Protein AF-0000000082362075 (afdb_homodimer)

pLDDT: mean 91.47, std 7.71, range [50.25, 98.38]

Radius of gyration: 17.77 Å; Cα contacts (8 Å, |Δi|>4): 83; chains: 2; bounding box: 57×41×44 Å

Organism: Colocasia esculenta (NCBI:txid4460)

Structure (mmCIF, N/C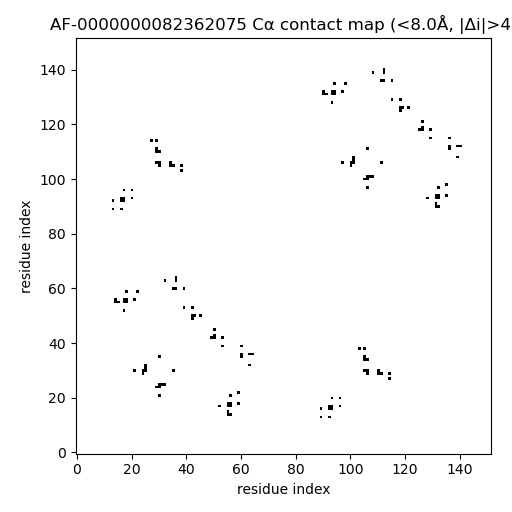A/C/O backbone):
data_AF-0000000082362075-model_v1
#
loop_
_entity.id
_entity.type
_entity.pdbx_description
1 polymer 'W2 domain-containing protein'
#
loop_
_atom_site.group_PDB
_atom_site.id
_atom_site.type_symbol
_atom_site.label_atom_id
_atom_site.label_alt_id
_atom_site.label_comp_id
_atom_site.label_asym_id
_atom_site.label_entity_id
_atom_site.label_seq_id
_atom_site.pdbx_PDB_ins_code
_atom_site.Cartn_x
_atom_site.Cartn_y
_atom_site.Cartn_z
_atom_site.occupancy
_atom_site.B_iso_or_equiv
_atom_site.auth_seq_id
_atom_site.auth_comp_id
_atom_site.auth_asym_id
_atom_site.auth_atom_id
_atom_site.pdbx_PDB_model_num
ATOM 1 N N . MET A 1 1 ? -28.312 12.523 7.953 1 76.81 1 MET A N 1
ATOM 2 C CA . MET A 1 1 ? -27.453 12.125 9.062 1 76.81 1 MET A CA 1
ATOM 3 C C . MET A 1 1 ? -26.797 10.781 8.781 1 76.81 1 MET A C 1
ATOM 5 O O . MET A 1 1 ? -25.578 10.641 8.953 1 76.81 1 MET A O 1
ATOM 9 N N . TYR A 1 2 ? -27.594 9.867 8.18 1 81.44 2 TYR A N 1
ATOM 10 C CA . TYR A 1 2 ? -27.094 8.523 7.934 1 81.44 2 TYR A CA 1
ATOM 11 C C . TYR A 1 2 ? -25.984 8.539 6.875 1 81.44 2 TYR A C 1
ATOM 13 O O . TYR A 1 2 ? -25 7.809 6.988 1 81.44 2 TYR A O 1
ATOM 21 N N . ILE A 1 3 ? -26.109 9.531 5.922 1 83.75 3 ILE A N 1
ATOM 22 C CA . ILE A 1 3 ? -25.141 9.586 4.828 1 83.75 3 ILE A CA 1
ATOM 23 C C . ILE A 1 3 ? -23.781 10.062 5.352 1 83.75 3 ILE A C 1
ATOM 25 O O . ILE A 1 3 ? -22.75 9.547 4.941 1 83.75 3 ILE A O 1
ATOM 29 N N . SER A 1 4 ? -23.938 11.086 6.211 1 87.94 4 SER A N 1
ATOM 30 C CA . SER A 1 4 ? -22.719 11.594 6.828 1 87.94 4 SER A CA 1
ATOM 31 C C . SER A 1 4 ? -22 10.508 7.633 1 87.94 4 SER A C 1
ATOM 33 O O . SER A 1 4 ? -20.781 10.383 7.57 1 87.94 4 SER A O 1
ATOM 35 N N . PHE A 1 5 ? -22.844 9.719 8.312 1 89.75 5 PHE A N 1
ATOM 36 C CA . PHE A 1 5 ? -22.312 8.617 9.102 1 89.75 5 PHE A CA 1
ATOM 37 C C . PHE A 1 5 ? -21.625 7.586 8.203 1 89.75 5 PHE A C 1
ATOM 39 O O . PHE A 1 5 ? -20.562 7.074 8.531 1 89.75 5 PHE A O 1
ATOM 46 N N . LEU A 1 6 ? -22.219 7.281 7.062 1 85.62 6 LEU A N 1
ATOM 47 C CA . LEU A 1 6 ? -21.688 6.316 6.117 1 85.62 6 LEU A CA 1
ATOM 48 C C . LEU A 1 6 ? -20.359 6.805 5.539 1 85.62 6 LEU A C 1
ATOM 50 O O . LEU A 1 6 ? -19.406 6.031 5.418 1 85.62 6 LEU A O 1
ATOM 54 N N . PHE A 1 7 ? -20.344 8.047 5.191 1 87.81 7 PHE A N 1
ATOM 55 C CA . PHE A 1 7 ? -19.125 8.617 4.637 1 87.81 7 PHE A CA 1
ATOM 56 C C . PHE A 1 7 ? -18 8.617 5.672 1 87.81 7 PHE A C 1
ATOM 58 O O . PHE A 1 7 ? -16.859 8.289 5.355 1 87.81 7 PHE A O 1
ATOM 65 N N . SER A 1 8 ? -18.375 9.016 6.91 1 90.19 8 SER A N 1
ATOM 66 C CA . SER A 1 8 ? -17.406 9.031 7.992 1 90.19 8 SER A CA 1
ATOM 67 C C . SER A 1 8 ? -16.875 7.629 8.281 1 90.19 8 SER A C 1
ATOM 69 O O . SER A 1 8 ? -15.672 7.434 8.461 1 90.19 8 SER A O 1
ATOM 71 N N . SER A 1 9 ? -17.766 6.625 8.289 1 87.94 9 SER A N 1
ATOM 72 C CA . SER A 1 9 ? -17.391 5.227 8.492 1 87.94 9 SER A CA 1
ATOM 73 C C . SER A 1 9 ? -16.484 4.723 7.371 1 87.94 9 SER A C 1
ATOM 75 O O . SER A 1 9 ? -15.484 4.055 7.633 1 87.94 9 SER A O 1
ATOM 77 N N . PHE A 1 10 ? -16.812 5.117 6.176 1 85.44 10 PHE A N 1
ATOM 78 C CA . PHE A 1 10 ? -16.031 4.711 5.02 1 85.44 10 PHE A CA 1
ATOM 79 C C . PHE A 1 10 ? -14.633 5.312 5.074 1 85.44 10 PHE A C 1
ATOM 81 O O . PHE A 1 10 ? -13.648 4.625 4.809 1 85.44 10 PHE A O 1
ATOM 88 N N . TYR A 1 11 ? -14.578 6.598 5.379 1 87.94 11 TYR A N 1
ATOM 89 C CA . TYR A 1 11 ? -13.305 7.285 5.512 1 87.94 11 TYR A CA 1
ATOM 90 C C . TYR A 1 11 ? -12.438 6.629 6.578 1 87.94 11 TYR A C 1
ATOM 92 O O . TYR A 1 11 ? -11.25 6.383 6.355 1 87.94 11 TYR A O 1
ATOM 100 N N . MET A 1 12 ? -13.062 6.367 7.742 1 90.75 12 MET A N 1
ATOM 101 C CA . MET A 1 12 ? -12.344 5.746 8.852 1 90.75 12 MET A CA 1
ATOM 102 C C . MET A 1 12 ? -11.828 4.367 8.453 1 90.75 12 MET A C 1
ATOM 104 O O . MET A 1 12 ? -10.688 4.016 8.758 1 90.75 12 MET A O 1
ATOM 108 N N . LYS A 1 13 ? -12.609 3.625 7.766 1 89.69 13 LYS A N 1
ATOM 109 C CA . LYS A 1 13 ? -12.234 2.275 7.348 1 89.69 13 LYS A CA 1
ATOM 110 C C . LYS A 1 13 ? -11.102 2.311 6.324 1 89.69 13 LYS A C 1
ATOM 112 O O . LYS A 1 13 ? -10.156 1.522 6.41 1 89.69 13 LYS A O 1
ATOM 117 N N . THR A 1 14 ? -11.219 3.232 5.32 1 91.12 14 THR A N 1
ATOM 118 C CA . THR A 1 14 ? -10.188 3.338 4.301 1 91.12 14 THR A CA 1
ATOM 119 C C . THR A 1 14 ? -8.852 3.754 4.922 1 91.12 14 THR A C 1
ATOM 121 O O . THR A 1 14 ? -7.801 3.223 4.559 1 91.12 14 THR A O 1
ATOM 124 N N . GLU A 1 15 ? -8.961 4.668 5.887 1 93.38 15 GLU A N 1
ATOM 125 C CA . GLU A 1 15 ? -7.762 5.109 6.59 1 93.38 15 GLU A CA 1
ATOM 126 C C . GLU A 1 15 ? -7.062 3.941 7.273 1 93.38 15 GLU A C 1
ATOM 128 O O . GLU A 1 15 ? -5.836 3.818 7.207 1 93.38 15 GLU A O 1
ATOM 133 N N . TYR A 1 16 ? -7.824 3.082 7.863 1 95.06 16 TYR A N 1
ATOM 134 C CA . TYR A 1 16 ? -7.273 1.919 8.547 1 95.06 16 TYR A CA 1
ATOM 135 C C . TYR A 1 16 ? -6.629 0.958 7.559 1 95.06 16 TYR A C 1
ATOM 137 O O . TYR A 1 16 ? -5.566 0.392 7.836 1 95.06 16 TYR A O 1
ATOM 145 N N . VAL A 1 17 ? -7.348 0.807 6.473 1 94 17 VAL A N 1
ATOM 146 C CA . VAL A 1 17 ? -6.844 -0.118 5.465 1 94 17 VAL A CA 1
ATOM 147 C C . VAL A 1 17 ? -5.52 0.4 4.902 1 94 17 VAL A C 1
ATOM 149 O O . VAL A 1 17 ? -4.578 -0.37 4.703 1 94 17 VAL A O 1
ATOM 152 N N . VAL A 1 18 ? -5.398 1.721 4.672 1 95.5 18 VAL A N 1
ATOM 153 C CA . VAL A 1 18 ? -4.176 2.332 4.16 1 95.5 18 VAL A CA 1
ATOM 154 C C . VAL A 1 18 ? -3.025 2.092 5.133 1 95.5 18 VAL A C 1
ATOM 156 O O . VAL A 1 18 ? -1.95 1.642 4.734 1 95.5 18 VAL A O 1
ATOM 159 N N . LEU A 1 19 ? -3.258 2.311 6.375 1 97.19 19 LEU A N 1
ATOM 160 C CA . LEU A 1 19 ? -2.242 2.104 7.398 1 97.19 19 LEU A CA 1
ATOM 161 C C . LEU A 1 19 ? -1.807 0.643 7.445 1 97.19 19 LEU A C 1
ATOM 163 O O . LEU A 1 19 ? -0.61 0.347 7.473 1 97.19 19 LEU A O 1
ATOM 167 N N . GLN A 1 20 ? -2.775 -0.258 7.363 1 95.94 20 GLN A N 1
ATOM 168 C CA . GLN A 1 20 ? -2.48 -1.684 7.457 1 95.94 20 GLN A CA 1
ATOM 169 C C . GLN A 1 20 ? -1.661 -2.156 6.262 1 95.94 20 GLN A C 1
ATOM 171 O O . GLN A 1 20 ? -0.785 -3.014 6.398 1 95.94 20 GLN A O 1
ATOM 176 N N . ILE A 1 21 ? -1.957 -1.615 5.172 1 96.12 21 ILE A N 1
ATOM 177 C CA . ILE A 1 21 ? -1.257 -2.023 3.959 1 96.12 21 ILE A CA 1
ATOM 178 C C . ILE A 1 21 ? 0.205 -1.588 4.035 1 96.12 21 ILE A C 1
ATOM 180 O O . ILE A 1 21 ? 1.109 -2.375 3.744 1 96.12 21 ILE A O 1
ATOM 184 N N . LEU A 1 22 ? 0.51 -0.327 4.449 1 97.38 22 LEU A N 1
ATOM 185 C CA . LEU A 1 22 ? 1.88 0.162 4.559 1 97.38 22 LEU A CA 1
ATOM 186 C C . LEU A 1 22 ? 2.668 -0.652 5.578 1 97.38 22 LEU A C 1
ATOM 188 O O . LEU A 1 22 ? 3.814 -1.028 5.328 1 97.38 22 LEU A O 1
ATOM 192 N N . VAL A 1 23 ? 2.037 -0.977 6.703 1 97.56 23 VAL A N 1
ATOM 193 C CA . VAL A 1 23 ? 2.68 -1.751 7.758 1 97.56 23 VAL A CA 1
ATOM 194 C C . VAL A 1 23 ? 2.998 -3.156 7.25 1 97.56 23 VAL A C 1
ATOM 196 O O . VAL A 1 23 ? 4.098 -3.67 7.473 1 97.56 23 VAL A O 1
ATOM 199 N N . LEU A 1 24 ? 2.035 -3.75 6.566 1 95.75 24 LEU A N 1
ATOM 200 C CA . LEU A 1 24 ? 2.205 -5.102 6.043 1 95.75 24 LEU A CA 1
ATOM 201 C C . LEU A 1 24 ? 3.35 -5.156 5.039 1 95.75 24 LEU A C 1
ATOM 203 O O . LEU A 1 24 ? 4.195 -6.051 5.098 1 95.75 24 LEU A O 1
ATOM 207 N N . LEU A 1 25 ? 3.398 -4.195 4.129 1 96.88 25 LEU A N 1
ATOM 208 C CA . LEU A 1 25 ? 4.445 -4.16 3.113 1 96.88 25 LEU A CA 1
ATOM 209 C C . LEU A 1 25 ? 5.812 -3.936 3.75 1 96.88 25 LEU A C 1
ATOM 211 O O . LEU A 1 25 ? 6.809 -4.512 3.309 1 96.88 25 LEU A O 1
ATOM 215 N N . TYR A 1 26 ? 5.812 -3.082 4.734 1 97.62 26 TYR A N 1
ATOM 216 C CA . TYR A 1 26 ? 7.039 -2.848 5.488 1 97.62 26 TYR A CA 1
ATOM 217 C C . TYR A 1 26 ? 7.488 -4.113 6.207 1 97.62 26 TYR A C 1
ATOM 219 O O . TYR A 1 26 ? 8.656 -4.496 6.129 1 97.62 26 TYR A O 1
ATOM 227 N N . ASP A 1 27 ? 6.617 -4.836 6.859 1 96.12 27 ASP A N 1
ATOM 228 C CA . ASP A 1 27 ? 6.906 -6.051 7.609 1 96.12 27 ASP A CA 1
ATOM 229 C C . ASP A 1 27 ? 7.391 -7.168 6.688 1 96.12 27 ASP A C 1
ATOM 231 O O . ASP A 1 27 ? 8.203 -8 7.09 1 96.12 27 ASP A O 1
ATOM 235 N N . GLN A 1 28 ? 6.93 -7.117 5.469 1 93.88 28 GLN A N 1
ATOM 236 C CA . GLN A 1 28 ? 7.281 -8.172 4.523 1 93.88 28 GLN A CA 1
ATOM 237 C C . GLN A 1 28 ? 8.453 -7.75 3.641 1 93.88 28 GLN A C 1
ATOM 239 O O . GLN A 1 28 ? 8.75 -8.398 2.637 1 93.88 28 GLN A O 1
ATOM 244 N N . ASP A 1 29 ? 9.016 -6.602 3.908 1 94.25 29 ASP A N 1
ATOM 245 C CA . ASP A 1 29 ? 10.258 -6.113 3.309 1 94.25 29 ASP A CA 1
ATOM 246 C C . ASP A 1 29 ? 10.031 -5.672 1.863 1 94.25 29 ASP A C 1
ATOM 248 O O . ASP A 1 29 ? 10.969 -5.617 1.071 1 94.25 29 ASP A O 1
ATOM 252 N N . VAL A 1 30 ? 8.852 -5.41 1.535 1 95.62 30 VAL A N 1
ATOM 253 C CA . VAL A 1 30 ? 8.531 -4.883 0.212 1 95.62 30 VAL A CA 1
ATOM 254 C C . VAL A 1 30 ? 8.828 -3.387 0.165 1 95.62 30 VAL A C 1
ATOM 256 O O . VAL A 1 30 ? 9.312 -2.875 -0.847 1 95.62 30 VAL A O 1
ATOM 259 N N . LEU A 1 31 ? 8.492 -2.719 1.288 1 97.06 31 LEU A N 1
ATOM 260 C CA . LEU A 1 31 ? 8.867 -1.328 1.524 1 97.06 31 LEU A CA 1
ATOM 261 C C . LEU A 1 31 ? 10.031 -1.24 2.504 1 97.06 31 LEU A C 1
ATOM 263 O O . LEU A 1 31 ? 10.031 -1.909 3.539 1 97.06 31 LEU A O 1
ATOM 267 N N . THR A 1 32 ? 10.93 -0.411 2.125 1 96.19 32 THR A N 1
ATOM 268 C CA . THR A 1 32 ? 12.016 -0.161 3.064 1 96.19 32 THR A CA 1
ATOM 269 C C . THR A 1 32 ? 11.742 1.094 3.889 1 96.19 32 THR A C 1
ATOM 271 O O . THR A 1 32 ? 10.961 1.955 3.479 1 96.19 32 THR A O 1
ATOM 274 N N . GLU A 1 33 ? 12.336 1.091 5.016 1 96 33 GLU A N 1
ATOM 275 C CA . GLU A 1 33 ? 12.266 2.291 5.844 1 96 33 GLU A CA 1
ATOM 276 C C . GLU A 1 33 ? 12.703 3.527 5.066 1 96 33 GLU A C 1
ATOM 278 O O . GLU A 1 33 ? 11.992 4.535 5.043 1 96 33 GLU A O 1
ATOM 283 N N . ASP A 1 34 ? 13.797 3.402 4.324 1 96.12 34 ASP A N 1
ATOM 284 C CA . ASP A 1 34 ? 14.344 4.531 3.574 1 96.12 34 ASP A CA 1
ATOM 285 C C . ASP A 1 34 ? 13.359 5.004 2.506 1 96.12 34 ASP A C 1
ATOM 287 O O . ASP A 1 34 ? 13.195 6.211 2.299 1 96.12 34 ASP A O 1
ATOM 291 N N . ALA A 1 35 ? 12.766 4.133 1.861 1 96.88 35 ALA A N 1
ATOM 292 C CA . ALA A 1 35 ? 11.82 4.484 0.805 1 96.88 35 ALA A C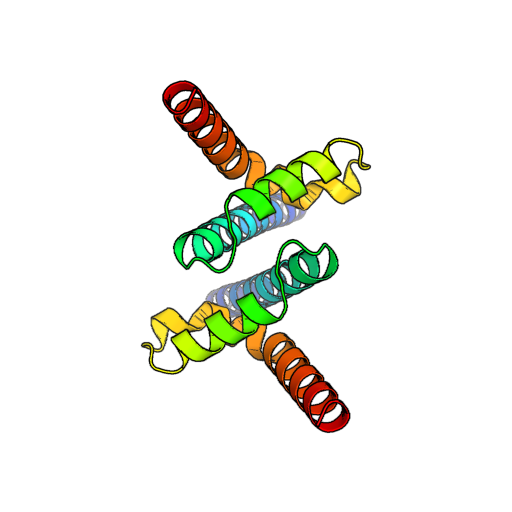A 1
ATOM 293 C C . ALA A 1 35 ? 10.609 5.23 1.371 1 96.88 35 ALA A C 1
ATOM 295 O O . ALA A 1 35 ? 10.18 6.238 0.809 1 96.88 35 ALA A O 1
ATOM 296 N N . ILE A 1 36 ? 10.117 4.746 2.527 1 97.38 36 ILE A N 1
ATOM 297 C CA . ILE A 1 36 ? 8.953 5.352 3.162 1 97.38 36 ILE A CA 1
ATOM 298 C C . ILE A 1 36 ? 9.305 6.754 3.654 1 97.38 36 ILE A C 1
ATOM 300 O O . ILE A 1 36 ? 8.555 7.707 3.42 1 97.38 36 ILE A O 1
ATOM 304 N N . LEU A 1 37 ? 10.438 6.914 4.281 1 97.06 37 LEU A N 1
ATOM 305 C CA . LEU A 1 37 ? 10.836 8.203 4.844 1 97.06 37 LEU A CA 1
ATOM 306 C C . LEU A 1 37 ? 11.195 9.188 3.736 1 97.06 37 LEU A C 1
ATOM 308 O O . LEU A 1 37 ? 10.914 10.383 3.852 1 97.06 37 LEU A O 1
ATOM 312 N N . ALA A 1 38 ? 11.836 8.695 2.711 1 96.5 38 ALA A N 1
ATOM 313 C CA . ALA A 1 38 ? 12.109 9.555 1.56 1 96.5 38 ALA A CA 1
ATOM 314 C C . ALA A 1 38 ? 10.812 10.055 0.935 1 96.5 38 ALA A C 1
ATOM 316 O O . ALA A 1 38 ? 10.703 11.227 0.577 1 96.5 38 ALA A O 1
ATOM 317 N N . TRP A 1 39 ? 9.883 9.164 0.817 1 96.94 39 TRP A N 1
ATOM 318 C CA . TRP A 1 39 ? 8.562 9.5 0.286 1 96.94 39 TRP A CA 1
ATOM 319 C C . TRP A 1 39 ? 7.867 10.531 1.167 1 96.94 39 TRP A C 1
ATOM 321 O O . TRP A 1 39 ? 7.281 11.492 0.663 1 96.94 39 TRP A O 1
ATOM 331 N N . ALA A 1 40 ? 7.953 10.383 2.445 1 96.06 40 ALA A N 1
ATOM 332 C CA . ALA A 1 40 ? 7.348 11.312 3.396 1 96.06 40 ALA A CA 1
ATOM 333 C C . ALA A 1 40 ? 7.969 12.703 3.273 1 96.06 40 ALA A C 1
ATOM 335 O O . ALA A 1 40 ? 7.258 13.711 3.309 1 96.06 40 ALA A O 1
ATOM 336 N N . ARG A 1 41 ? 9.227 12.75 3.148 1 95.19 41 ARG A N 1
ATOM 337 C CA . ARG A 1 41 ? 9.93 14.016 3.014 1 95.19 41 ARG A CA 1
ATOM 338 C C . ARG A 1 41 ? 9.523 14.734 1.73 1 95.19 41 ARG A C 1
ATOM 340 O O . ARG A 1 41 ? 9.352 15.953 1.724 1 95.19 41 ARG A O 1
ATOM 347 N N . GLU A 1 42 ? 9.398 13.992 0.703 1 93.88 42 GLU A N 1
ATOM 348 C CA . GLU A 1 42 ? 9.008 14.57 -0.582 1 93.88 42 GLU A CA 1
ATOM 349 C C . GLU A 1 42 ? 7.609 15.172 -0.517 1 93.88 42 GLU A C 1
ATOM 351 O O . GLU A 1 42 ? 7.328 16.172 -1.175 1 93.88 42 GLU A O 1
ATOM 356 N N . LYS A 1 43 ? 6.797 14.641 0.356 1 92.81 43 LYS A N 1
ATOM 357 C CA . LYS A 1 43 ? 5.398 15.055 0.427 1 92.81 43 LYS A CA 1
ATOM 358 C C . LYS A 1 43 ? 5.227 16.25 1.366 1 92.81 43 LYS A C 1
ATOM 360 O O . LYS A 1 43 ? 4.168 16.875 1.39 1 92.81 43 LYS A O 1
ATOM 365 N N . GLU A 1 44 ? 6.172 16.594 2.123 1 88 44 GLU A N 1
ATOM 366 C CA . GLU A 1 44 ? 6.07 17.688 3.076 1 88 44 GLU A CA 1
ATOM 367 C C . GLU A 1 44 ? 5.699 19 2.375 1 88 44 GLU A C 1
ATOM 369 O O . GLU A 1 44 ? 4.93 19.797 2.908 1 88 44 GLU A O 1
ATOM 374 N N . GLY A 1 45 ? 6.137 19.156 1.191 1 87.62 45 GLY A N 1
ATOM 375 C CA . GLY A 1 45 ? 5.867 20.406 0.482 1 87.62 45 GLY A CA 1
ATOM 376 C C . GLY A 1 45 ? 4.754 20.281 -0.539 1 87.62 45 GLY A C 1
ATOM 377 O O . GLY A 1 45 ? 4.48 21.219 -1.289 1 87.62 45 GLY A O 1
ATOM 378 N N . ALA A 1 46 ? 4.094 19.219 -0.49 1 90 46 ALA A N 1
ATOM 379 C CA . ALA A 1 46 ? 3.062 18.969 -1.494 1 90 46 ALA A CA 1
ATOM 380 C C . ALA A 1 46 ? 1.718 19.531 -1.044 1 90 46 ALA A C 1
ATOM 382 O O . ALA A 1 46 ? 1.556 19.922 0.117 1 90 46 ALA A O 1
ATOM 383 N N . ASP A 1 47 ? 0.825 19.688 -1.979 1 93.12 47 ASP A N 1
ATOM 384 C CA . ASP A 1 47 ? -0.535 20.109 -1.667 1 93.12 47 ASP A CA 1
ATOM 385 C C . ASP A 1 47 ? -1.23 19.109 -0.747 1 93.12 47 ASP A C 1
ATOM 387 O O . ASP A 1 47 ? -0.923 17.922 -0.772 1 93.12 47 ASP A O 1
ATOM 391 N N . GLU A 1 48 ? -2.203 19.625 -0.034 1 90 48 GLU A N 1
ATOM 392 C CA . GLU A 1 48 ? -2.918 18.828 0.95 1 90 48 GLU A CA 1
ATOM 393 C C . GLU A 1 48 ? -3.564 17.609 0.298 1 90 48 GLU A C 1
ATOM 395 O O . GLU A 1 48 ? -3.588 16.516 0.883 1 90 48 GLU A O 1
ATOM 400 N N . SER A 1 49 ? -4.047 17.688 -0.896 1 87.56 49 SER A N 1
ATOM 401 C CA . SER A 1 49 ? -4.715 16.609 -1.607 1 87.56 49 SER A CA 1
ATOM 402 C C . SER A 1 49 ? -3.736 15.484 -1.953 1 87.56 49 SER A C 1
ATOM 404 O O . SER A 1 49 ? -4.129 14.328 -2.066 1 87.56 49 SER A O 1
ATOM 406 N N . ASP A 1 50 ? -2.432 15.898 -2.031 1 85.94 50 ASP A N 1
ATOM 407 C CA . ASP A 1 50 ? -1.397 14.938 -2.398 1 85.94 50 ASP A CA 1
ATOM 408 C C . ASP A 1 50 ? -0.816 14.258 -1.161 1 85.94 50 ASP A C 1
ATOM 410 O O . ASP A 1 50 ? 0.01 13.344 -1.276 1 85.94 50 ASP A O 1
ATOM 414 N N . LYS A 1 51 ? -1.391 14.703 -0.029 1 92.12 51 LYS A N 1
ATOM 415 C CA . LYS A 1 51 ? -0.805 14.219 1.218 1 92.12 51 LYS A CA 1
ATOM 416 C C . LYS A 1 51 ? -1.761 13.281 1.947 1 92.12 51 LYS A C 1
ATOM 418 O O . LYS A 1 51 ? -1.425 12.742 3.006 1 92.12 51 LYS A O 1
ATOM 423 N N . VAL A 1 52 ? -2.842 12.945 1.335 1 91.62 52 VAL A N 1
ATOM 424 C CA . VAL A 1 52 ? -3.887 12.188 2.016 1 91.62 52 VAL A CA 1
ATOM 425 C C . VAL A 1 52 ? -3.326 10.852 2.502 1 91.62 52 VAL A C 1
ATOM 427 O O . VAL A 1 52 ? -3.531 10.469 3.656 1 91.62 52 VAL A O 1
ATOM 430 N N . LEU A 1 53 ? -2.658 10.203 1.637 1 93 53 LEU A N 1
ATOM 431 C CA . LEU A 1 53 ? -2.113 8.898 1.993 1 93 53 LEU A CA 1
ATOM 432 C C . LEU A 1 53 ? -1.059 9.031 3.086 1 93 53 LEU A C 1
ATOM 434 O O . LEU A 1 53 ? -0.989 8.195 3.992 1 93 53 LEU A O 1
ATOM 438 N N . LEU A 1 54 ? -0.315 10.078 2.984 1 93.69 54 LEU A N 1
ATOM 439 C CA . LEU A 1 54 ? 0.686 10.352 4.012 1 93.69 54 LEU A CA 1
ATOM 440 C C . LEU A 1 54 ? 0.024 10.617 5.359 1 93.69 54 LEU A C 1
ATOM 442 O O . LEU A 1 54 ? 0.49 10.133 6.391 1 93.69 54 LEU A O 1
ATOM 446 N N . GLN A 1 55 ? -1.029 11.352 5.312 1 94.44 55 GLN A N 1
ATOM 447 C CA . GLN A 1 55 ? -1.763 11.672 6.535 1 94.44 55 GLN A CA 1
ATOM 448 C C . GLN A 1 55 ? -2.395 10.422 7.141 1 94.44 55 GLN A C 1
ATOM 450 O O . GLN A 1 55 ? -2.391 10.242 8.359 1 94.44 55 GLN A O 1
ATOM 455 N N . GLN A 1 56 ? -2.887 9.555 6.324 1 95 56 GLN A N 1
ATOM 456 C CA . GLN A 1 56 ? -3.541 8.328 6.781 1 95 56 GLN A CA 1
ATOM 457 C C . GLN A 1 56 ? -2.531 7.359 7.387 1 95 56 GLN A C 1
ATOM 459 O O . GLN A 1 56 ? -2.906 6.441 8.117 1 95 56 GLN A O 1
ATOM 464 N N . SER A 1 57 ? -1.243 7.559 7.164 1 96.31 57 SER A N 1
ATOM 465 C CA . SER A 1 57 ? -0.202 6.664 7.66 1 96.31 57 SER A CA 1
ATOM 466 C C . SER A 1 57 ? 0.745 7.391 8.609 1 96.31 57 SER A C 1
ATOM 468 O O . SER A 1 57 ? 1.841 6.902 8.891 1 96.31 57 SER A O 1
ATOM 470 N N . GLU A 1 58 ? 0.284 8.508 9.07 1 96.19 58 GLU A N 1
ATOM 471 C CA . GLU A 1 58 ? 1.142 9.422 9.82 1 96.19 58 GLU A CA 1
ATOM 472 C C . GLU A 1 58 ? 1.683 8.758 11.086 1 96.19 58 GLU A C 1
ATOM 474 O O . GLU A 1 58 ? 2.857 8.922 11.422 1 96.19 58 GLU A O 1
ATOM 479 N N . SER A 1 59 ? 0.911 8.031 11.758 1 97.19 59 SER A N 1
ATOM 480 C CA . SER A 1 59 ? 1.344 7.387 12.992 1 97.19 59 SER A CA 1
ATOM 481 C C . SER A 1 59 ? 2.465 6.387 12.727 1 97.19 59 SER A C 1
ATOM 483 O O . SER A 1 59 ? 3.404 6.277 13.516 1 97.19 59 SER A O 1
ATOM 485 N N . PHE A 1 60 ? 2.381 5.664 11.664 1 98.38 60 PHE A N 1
ATOM 486 C CA . PHE A 1 60 ? 3.402 4.695 11.273 1 98.38 60 PHE A CA 1
ATOM 487 C C . PHE A 1 60 ? 4.676 5.406 10.828 1 98.38 60 PHE A C 1
ATOM 489 O O . PHE A 1 60 ? 5.781 5.004 11.203 1 98.38 60 PHE A O 1
ATOM 496 N N . ILE A 1 61 ? 4.527 6.488 10.117 1 97.62 61 ILE A N 1
ATOM 497 C CA . ILE A 1 61 ? 5.672 7.238 9.609 1 97.62 61 ILE A CA 1
ATOM 498 C C . ILE A 1 61 ? 6.422 7.887 10.773 1 97.62 61 ILE A C 1
ATOM 500 O O . ILE A 1 61 ? 7.652 7.867 10.812 1 97.62 61 ILE A O 1
ATOM 504 N N . GLN A 1 62 ? 5.68 8.383 11.695 1 97.12 62 GLN A N 1
ATOM 505 C CA . GLN A 1 62 ? 6.289 8.953 12.891 1 97.12 62 GLN A CA 1
ATOM 506 C C . GLN A 1 62 ? 7.07 7.898 13.672 1 97.12 62 GLN A C 1
ATOM 508 O O . GLN A 1 62 ? 8.156 8.172 14.18 1 97.12 62 GLN A O 1
ATOM 513 N N . TRP A 1 63 ? 6.5 6.777 13.758 1 98 63 TRP A N 1
ATOM 514 C CA . TRP A 1 63 ? 7.168 5.652 14.398 1 98 63 TRP A CA 1
ATOM 515 C C . TRP A 1 63 ? 8.492 5.336 13.711 1 98 63 TRP A C 1
ATOM 517 O O . TRP A 1 63 ? 9.516 5.141 14.375 1 98 63 TRP A O 1
ATOM 527 N N . LEU A 1 64 ? 8.547 5.309 12.469 1 97.62 64 LEU A N 1
ATOM 528 C CA . LEU A 1 64 ? 9.766 5.043 11.703 1 97.62 64 LEU A CA 1
ATOM 529 C C . LEU A 1 64 ? 10.781 6.16 11.898 1 97.62 64 LEU A C 1
ATOM 531 O O . LEU A 1 64 ? 11.984 5.898 11.992 1 97.62 64 LEU A O 1
ATOM 535 N N . GLN A 1 65 ? 10.289 7.367 11.93 1 96 65 GLN A N 1
ATOM 536 C CA .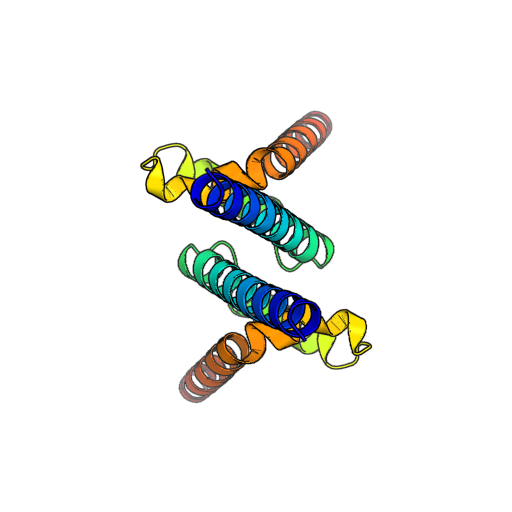 GLN A 1 65 ? 11.164 8.523 12.094 1 96 65 GLN A CA 1
ATOM 537 C C . GLN A 1 65 ? 11.859 8.5 13.453 1 96 65 GLN A C 1
ATOM 539 O O . GLN A 1 65 ? 13.055 8.789 13.547 1 96 65 GLN A O 1
ATOM 544 N N . GLU A 1 66 ? 11.109 8.148 14.414 1 95.81 66 GLU A N 1
ATOM 545 C CA . GLU A 1 66 ? 11.664 8.062 15.758 1 95.81 66 GLU A CA 1
ATOM 546 C C . GLU A 1 66 ? 12.695 6.945 15.859 1 95.81 66 GLU A C 1
ATOM 548 O O . GLU A 1 66 ? 13.727 7.102 16.516 1 95.81 66 GLU A O 1
ATOM 553 N N . ALA A 1 67 ? 12.344 5.852 15.266 1 93.56 67 ALA A N 1
ATOM 554 C CA . ALA A 1 67 ? 13.289 4.734 15.25 1 93.56 67 ALA A CA 1
ATOM 555 C C . ALA A 1 67 ? 14.555 5.105 14.484 1 93.56 67 ALA A C 1
ATOM 557 O O . ALA A 1 67 ? 15.656 4.723 14.883 1 93.56 67 ALA A O 1
ATOM 558 N N . GLU A 1 68 ? 14.445 5.738 13.398 1 91.75 68 GLU A N 1
ATOM 559 C CA . GLU A 1 68 ? 15.578 6.164 12.586 1 91.75 68 GLU A CA 1
ATOM 560 C C . GLU A 1 68 ? 16.469 7.141 13.352 1 91.75 68 GLU A C 1
ATOM 562 O O . GLU A 1 68 ? 17.703 7.086 13.234 1 91.75 68 GLU A O 1
ATOM 567 N N . GLU A 1 69 ? 15.914 7.98 14 1 90.31 69 GLU A N 1
ATOM 568 C CA . GLU A 1 69 ? 16.656 8.961 14.789 1 90.31 69 GLU A CA 1
ATOM 569 C C . GLU A 1 69 ? 17.453 8.289 15.906 1 90.31 69 GLU A C 1
ATOM 571 O O . GLU A 1 69 ? 18.594 8.664 16.172 1 90.31 69 GLU A O 1
ATOM 576 N N . ASP A 1 70 ? 16.859 7.293 16.531 1 91.25 70 ASP A N 1
ATOM 577 C CA . ASP A 1 70 ? 17.516 6.555 17.594 1 91.25 70 ASP A CA 1
ATOM 578 C C . ASP A 1 70 ? 18.703 5.75 17.047 1 91.25 70 ASP A C 1
ATOM 580 O O . ASP A 1 70 ? 19.703 5.578 17.734 1 91.25 70 ASP A O 1
ATOM 584 N N . GLU A 1 71 ? 18.578 5.234 15.938 1 85.19 71 GLU A N 1
ATOM 585 C CA . GLU A 1 71 ? 19.656 4.461 15.312 1 85.19 71 GLU A CA 1
ATOM 586 C C . GLU A 1 71 ? 20.766 5.371 14.82 1 85.19 71 GLU A C 1
ATOM 588 O O . GLU A 1 71 ? 21.953 4.996 14.859 1 85.19 71 GLU A O 1
ATOM 593 N N . GLU A 1 72 ? 20.5 6.406 14.352 1 82.56 72 GLU A N 1
ATOM 594 C CA . GLU A 1 72 ? 21.516 7.355 13.891 1 82.56 72 GLU A CA 1
ATOM 595 C C . GLU A 1 72 ? 22.328 7.914 15.062 1 82.56 72 GLU A C 1
ATOM 597 O O . GLU A 1 72 ? 23.516 8.211 14.914 1 82.56 72 GLU A O 1
ATOM 602 N N . GLU A 1 73 ? 21.859 8.055 16.141 1 79 73 GLU A N 1
ATOM 603 C CA . GLU A 1 73 ? 22.594 8.516 17.312 1 79 73 GLU A CA 1
ATOM 604 C C . GLU A 1 73 ? 23.609 7.477 17.781 1 79 73 GLU A C 1
ATOM 606 O O . GLU A 1 73 ? 24.672 7.824 18.281 1 79 73 GLU A O 1
ATOM 611 N N . GLU A 1 74 ? 23.422 6.332 17.531 1 73.5 74 GLU A N 1
ATOM 612 C CA . GLU A 1 74 ? 24.328 5.281 17.969 1 73.5 74 GLU A CA 1
ATOM 613 C C . GLU A 1 74 ? 25.469 5.086 16.969 1 73.5 74 GLU A C 1
ATOM 615 O O . GLU A 1 74 ? 26.562 4.668 17.344 1 73.5 74 GLU A O 1
ATOM 620 N N . GLU A 1 75 ? 25.219 5.332 15.781 1 64.81 75 GLU A N 1
ATOM 621 C CA . GLU A 1 75 ? 26.266 5.109 14.781 1 64.81 75 GLU A CA 1
ATOM 622 C C . GLU A 1 75 ? 27.188 6.316 14.672 1 64.81 75 GLU A C 1
ATOM 624 O O . GLU A 1 75 ? 28.25 6.234 14.062 1 64.81 75 GLU A O 1
ATOM 629 N N . GLU A 1 76 ? 26.984 7.387 15.172 1 50.25 76 GLU A N 1
ATOM 630 C CA . GLU A 1 76 ? 27.984 8.453 15.172 1 50.25 76 GLU A CA 1
ATOM 631 C C . GLU A 1 76 ? 29.109 8.148 16.141 1 50.25 76 GLU A C 1
ATOM 633 O O . GLU A 1 76 ? 28.891 7.559 17.203 1 50.25 76 GLU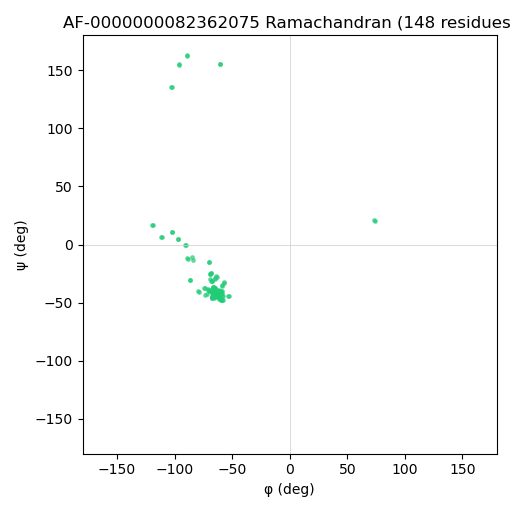 A O 1
ATOM 638 N N . MET B 1 1 ? -29.75 -11.086 4.047 1 77.38 1 MET B N 1
ATOM 639 C CA . MET B 1 1 ? -29.375 -10.711 2.689 1 77.38 1 MET B CA 1
ATOM 640 C C . MET B 1 1 ? -28.578 -9.406 2.691 1 77.38 1 MET B C 1
ATOM 642 O O . MET B 1 1 ? -27.516 -9.32 2.072 1 77.38 1 MET B O 1
ATOM 646 N N . TYR B 1 2 ? -29.047 -8.469 3.58 1 81.69 2 TYR B N 1
ATOM 647 C CA . TYR B 1 2 ? -28.422 -7.156 3.604 1 81.69 2 TYR B CA 1
ATOM 648 C C . TYR B 1 2 ? -27 -7.246 4.152 1 81.69 2 TYR B C 1
ATOM 650 O O . TYR B 1 2 ? -26.094 -6.57 3.658 1 81.69 2 TYR B O 1
ATOM 658 N N . ILE B 1 3 ? -26.766 -8.25 5.066 1 83.62 3 ILE B N 1
ATOM 659 C CA . ILE B 1 3 ? -25.469 -8.367 5.703 1 83.62 3 ILE B CA 1
ATOM 660 C C . ILE B 1 3 ? -24.453 -8.906 4.703 1 83.62 3 ILE B C 1
ATOM 662 O O . ILE B 1 3 ? -23.297 -8.453 4.672 1 83.62 3 ILE B O 1
ATOM 666 N N . SER B 1 4 ? -24.969 -9.914 3.984 1 88.12 4 SER B N 1
ATOM 667 C CA . SER B 1 4 ? -24.109 -10.477 2.949 1 88.12 4 SER B CA 1
ATOM 668 C C . SER B 1 4 ? -23.703 -9.414 1.931 1 88.12 4 SER B C 1
ATOM 670 O O . SER B 1 4 ? -22.547 -9.344 1.521 1 88.12 4 SER B O 1
ATOM 672 N N . PHE B 1 5 ? -24.703 -8.57 1.622 1 89.25 5 PHE B N 1
ATOM 673 C CA . PHE B 1 5 ? -24.453 -7.484 0.677 1 89.25 5 PHE B CA 1
ATOM 674 C C . PHE B 1 5 ? -23.438 -6.504 1.235 1 89.25 5 PHE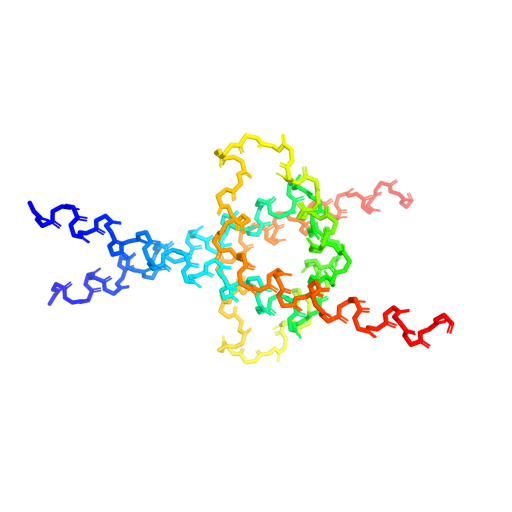 B C 1
ATOM 676 O O . PHE B 1 5 ? -22.547 -6.039 0.511 1 89.25 5 PHE B O 1
ATOM 683 N N . LEU B 1 6 ? -23.516 -6.18 2.512 1 85.69 6 LEU B N 1
ATOM 684 C CA . LEU B 1 6 ? -22.609 -5.254 3.168 1 85.69 6 LEU B CA 1
ATOM 685 C C . LEU B 1 6 ? -21.188 -5.816 3.191 1 85.69 6 LEU B C 1
ATOM 687 O O . LEU B 1 6 ? -20.219 -5.094 2.939 1 85.69 6 LEU B O 1
ATOM 691 N N . PHE B 1 7 ? -21.109 -7.078 3.521 1 87.69 7 PHE B N 1
ATOM 692 C CA . PHE B 1 7 ? -19.797 -7.723 3.564 1 87.69 7 PHE B CA 1
ATOM 693 C C . PHE B 1 7 ? -19.156 -7.758 2.178 1 87.69 7 PHE B C 1
ATOM 695 O O . PHE B 1 7 ? -17.969 -7.492 2.027 1 87.69 7 PHE B O 1
ATOM 702 N N . SER B 1 8 ? -20.016 -8.109 1.183 1 90.12 8 SER B N 1
ATOM 703 C CA . SER B 1 8 ? -19.531 -8.156 -0.194 1 90.12 8 SER B CA 1
ATOM 704 C C . SER B 1 8 ? -19.094 -6.777 -0.672 1 90.12 8 SER B C 1
ATOM 706 O O . SER B 1 8 ? -18.031 -6.645 -1.3 1 90.12 8 SER B O 1
ATOM 708 N N . SER B 1 9 ? -19.859 -5.738 -0.337 1 88.25 9 SER B N 1
ATOM 709 C CA . SER B 1 9 ? -19.531 -4.355 -0.675 1 88.25 9 SER B CA 1
ATOM 710 C C . SER B 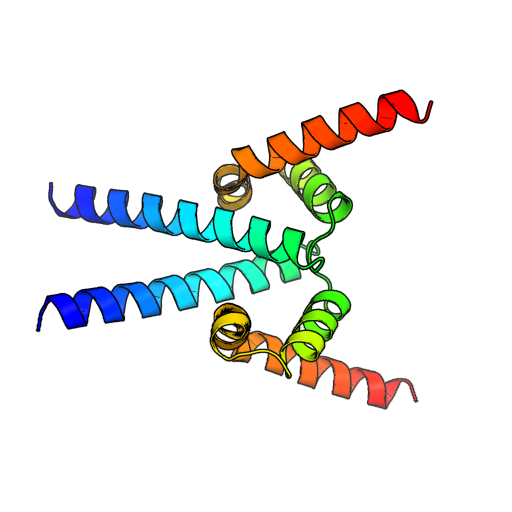1 9 ? -18.234 -3.918 0.003 1 88.25 9 SER B C 1
ATOM 712 O O . SER B 1 9 ? -17.375 -3.297 -0.626 1 88.25 9 SER B O 1
ATOM 714 N N . PHE B 1 10 ? -18.094 -4.309 1.247 1 85.81 10 PHE B N 1
ATOM 715 C CA . PHE B 1 10 ? -16.891 -3.957 2.008 1 85.81 10 PHE B CA 1
ATOM 716 C C . PHE B 1 10 ? -15.664 -4.633 1.42 1 85.81 10 PHE B C 1
ATOM 718 O O . PHE B 1 10 ? -14.617 -4 1.276 1 85.81 10 PHE B O 1
ATOM 725 N N . TYR B 1 11 ? -15.797 -5.91 1.111 1 87.94 11 TYR B N 1
ATOM 726 C CA . TYR B 1 11 ? -14.703 -6.66 0.497 1 87.94 11 TYR B CA 1
ATOM 727 C C . TYR B 1 11 ? -14.289 -6.035 -0.827 1 87.94 11 TYR B C 1
ATOM 729 O O . TYR B 1 11 ? -13.094 -5.848 -1.085 1 87.94 11 TYR B O 1
ATOM 737 N N . MET B 1 12 ? -15.305 -5.734 -1.656 1 91.06 12 MET B N 1
ATOM 738 C CA . MET B 1 12 ? -15.031 -5.137 -2.961 1 91.06 12 MET B CA 1
ATOM 739 C C . MET B 1 12 ? -14.336 -3.791 -2.811 1 91.06 12 MET B C 1
ATOM 741 O O . MET B 1 12 ? -13.383 -3.498 -3.531 1 91.06 12 MET B O 1
ATOM 745 N N . LYS B 1 13 ? -14.75 -3.018 -1.885 1 89.94 13 LYS B N 1
ATOM 746 C CA . LYS B 1 13 ? -14.172 -1.697 -1.654 1 89.94 13 LYS B CA 1
ATOM 747 C C . LYS B 1 13 ? -12.734 -1.807 -1.146 1 89.94 13 LYS B C 1
ATOM 749 O O . LYS B 1 13 ? -11.852 -1.073 -1.597 1 89.94 13 LYS B O 1
ATOM 754 N N . THR B 1 14 ? -12.508 -2.709 -0.143 1 91.06 14 THR B N 1
ATOM 755 C CA . THR B 1 14 ? -11.164 -2.885 0.398 1 91.06 14 THR B CA 1
ATOM 756 C C . THR B 1 14 ? -10.203 -3.365 -0.685 1 91.06 14 THR B C 1
ATOM 758 O O . THR B 1 14 ? -9.07 -2.896 -0.764 1 91.06 14 THR B O 1
ATOM 761 N N . GLU B 1 15 ? -10.734 -4.27 -1.534 1 93.44 15 GLU B N 1
ATOM 762 C CA . GLU B 1 15 ? -9.922 -4.766 -2.641 1 93.44 15 GLU B CA 1
ATOM 763 C C . GLU B 1 15 ? -9.484 -3.629 -3.559 1 93.44 15 GLU B C 1
ATOM 765 O O . GLU B 1 15 ? -8.32 -3.568 -3.973 1 93.44 15 GLU B O 1
ATOM 770 N N . TYR B 1 16 ? -10.367 -2.727 -3.824 1 95.06 16 TYR B N 1
ATOM 771 C CA . TYR B 1 16 ? -10.062 -1.588 -4.684 1 95.06 16 TYR B CA 1
ATOM 772 C C . TYR B 1 16 ? -9.039 -0.671 -4.035 1 95.06 16 TYR B C 1
ATOM 774 O O . TYR B 1 16 ? -8.133 -0.162 -4.707 1 95.06 16 TYR B O 1
ATOM 782 N N . VAL B 1 17 ? -9.266 -0.493 -2.75 1 94 17 VAL B N 1
ATOM 783 C CA . VAL B 1 17 ? -8.359 0.394 -2.029 1 94 17 VAL B CA 1
ATOM 784 C C . VAL B 1 17 ? -6.953 -0.201 -2.018 1 94 17 VAL B C 1
ATOM 786 O O . VAL B 1 17 ? -5.969 0.516 -2.211 1 94 17 VAL B O 1
ATOM 789 N N . VAL B 1 18 ? -6.832 -1.529 -1.835 1 95.44 18 VAL B N 1
ATOM 790 C CA . VAL B 1 18 ? -5.543 -2.211 -1.825 1 95.44 18 VAL B CA 1
ATOM 791 C C . VAL B 1 18 ? -4.848 -2.029 -3.174 1 95.44 18 VAL B C 1
ATOM 793 O O . VAL B 1 18 ? -3.68 -1.641 -3.23 1 95.44 18 VAL B O 1
ATOM 796 N N . LEU B 1 19 ? -5.551 -2.225 -4.215 1 97.19 19 LEU B N 1
ATOM 797 C CA . LEU B 1 19 ? -5.004 -2.062 -5.559 1 97.19 19 LEU B CA 1
ATOM 798 C C . LEU B 1 19 ? -4.543 -0.628 -5.789 1 97.19 19 LEU B C 1
ATOM 800 O O . LEU B 1 19 ? -3.436 -0.399 -6.285 1 97.19 19 LEU B O 1
ATOM 804 N N . GLN B 1 20 ? -5.348 0.323 -5.359 1 95.88 20 GLN B N 1
ATOM 805 C CA . GLN B 1 20 ? -5.031 1.731 -5.578 1 95.88 20 GLN B CA 1
ATOM 806 C C . GLN B 1 20 ? -3.787 2.145 -4.801 1 95.88 20 GLN B C 1
ATOM 808 O O . GLN B 1 20 ? -2.99 2.953 -5.277 1 95.88 20 GLN B O 1
ATOM 813 N N . ILE B 1 21 ? -3.67 1.61 -3.674 1 96.06 21 ILE B N 1
ATOM 814 C CA . ILE B 1 21 ? -2.531 1.964 -2.834 1 96.06 21 ILE B CA 1
ATOM 815 C C . ILE B 1 21 ? -1.241 1.449 -3.469 1 96.06 21 ILE B C 1
ATOM 817 O O . ILE B 1 21 ? -0.252 2.18 -3.559 1 96.06 21 ILE B O 1
ATOM 821 N N . LEU B 1 22 ? -1.199 0.18 -3.959 1 97.38 22 LEU B N 1
ATOM 822 C CA . LEU B 1 22 ? -0.01 -0.385 -4.586 1 97.38 22 LEU B CA 1
ATOM 823 C C . LEU B 1 22 ? 0.364 0.396 -5.844 1 97.38 22 LEU B C 1
ATOM 825 O O . LEU B 1 22 ? 1.538 0.705 -6.059 1 97.38 22 LEU B O 1
ATOM 829 N N . VAL B 1 23 ? -0.619 0.767 -6.641 1 97.5 23 VAL B N 1
ATOM 830 C CA . VAL B 1 23 ? -0.394 1.514 -7.871 1 97.5 23 VAL B CA 1
ATOM 831 C C . VAL B 1 23 ? 0.175 2.893 -7.547 1 97.5 23 VAL B C 1
ATOM 833 O O . VAL B 1 23 ? 1.126 3.346 -8.188 1 97.5 23 VAL B O 1
ATOM 836 N N . LEU B 1 24 ? -0.419 3.537 -6.543 1 95.69 24 LEU B N 1
ATOM 837 C CA . LEU B 1 24 ? 0.018 4.871 -6.145 1 95.69 24 LEU B CA 1
ATOM 838 C C . LEU B 1 24 ? 1.464 4.848 -5.664 1 95.69 24 LEU B C 1
ATOM 840 O O . LEU B 1 24 ? 2.266 5.699 -6.051 1 95.69 24 LEU B O 1
ATOM 844 N N . LEU B 1 25 ? 1.797 3.875 -4.832 1 96.94 25 LEU B N 1
ATOM 845 C CA . LEU B 1 25 ? 3.152 3.768 -4.301 1 96.94 25 LEU B CA 1
ATOM 846 C C . LEU B 1 25 ? 4.148 3.479 -5.418 1 96.94 25 LEU B C 1
ATOM 848 O O . LEU B 1 25 ? 5.27 3.994 -5.406 1 96.94 25 LEU B O 1
ATOM 852 N N . TYR B 1 26 ? 3.725 2.635 -6.316 1 97.62 26 TYR B N 1
ATOM 853 C CA . TYR B 1 26 ? 4.547 2.342 -7.484 1 97.62 26 TYR B CA 1
ATOM 854 C C . TYR B 1 26 ? 4.746 3.59 -8.336 1 97.62 26 TYR B C 1
ATOM 856 O O . TYR B 1 26 ? 5.875 3.91 -8.727 1 97.62 26 TYR B O 1
ATOM 864 N N . ASP B 1 27 ? 3.738 4.363 -8.594 1 96.12 27 ASP B N 1
ATOM 865 C CA . ASP B 1 27 ? 3.773 5.574 -9.414 1 96.12 27 ASP B CA 1
ATOM 866 C C . ASP B 1 27 ? 4.645 6.648 -8.766 1 96.12 27 ASP B C 1
ATOM 868 O O . ASP B 1 27 ? 5.281 7.441 -9.461 1 96.12 27 ASP B O 1
ATOM 872 N N . GLN B 1 28 ? 4.699 6.617 -7.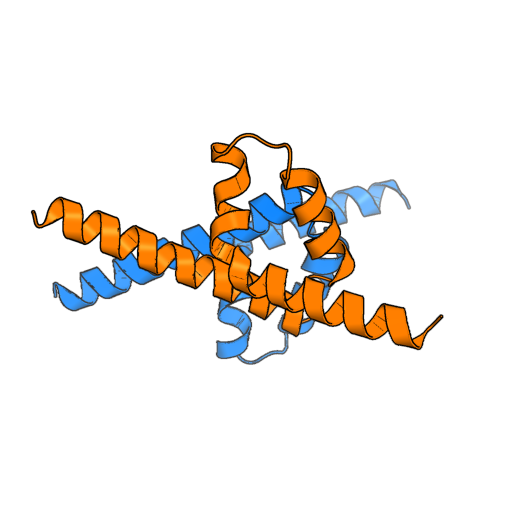477 1 93.81 28 GLN B N 1
ATOM 873 C CA . GLN B 1 28 ? 5.449 7.637 -6.75 1 93.81 28 GLN B CA 1
ATOM 874 C C . GLN B 1 28 ? 6.848 7.137 -6.391 1 93.81 28 GLN B C 1
ATOM 876 O O . GLN B 1 28 ? 7.547 7.754 -5.586 1 93.81 28 GLN B O 1
ATOM 881 N N . ASP B 1 29 ? 7.203 5.977 -6.848 1 94.25 29 ASP B N 1
ATOM 882 C CA . ASP B 1 29 ? 8.547 5.406 -6.77 1 94.25 29 ASP B CA 1
ATOM 883 C C . ASP B 1 29 ? 8.875 4.965 -5.344 1 94.25 29 ASP B C 1
ATOM 885 O O . ASP B 1 29 ? 10.047 4.852 -4.977 1 94.25 29 ASP B O 1
ATOM 889 N N . VAL B 1 30 ? 7.898 4.766 -4.582 1 95.56 30 VAL B N 1
ATOM 890 C CA . VAL B 1 30 ? 8.086 4.242 -3.23 1 95.56 30 VAL B CA 1
ATOM 891 C C . VAL B 1 30 ? 8.305 2.732 -3.285 1 95.56 30 VAL B C 1
ATOM 893 O O . VAL B 1 30 ? 9.117 2.188 -2.541 1 95.56 30 VAL B O 1
ATOM 896 N N . LEU B 1 31 ? 7.496 2.094 -4.18 1 97 31 LEU B N 1
ATOM 897 C CA . LEU B 1 31 ? 7.676 0.688 -4.527 1 97 31 LEU B CA 1
ATOM 898 C C . LEU B 1 31 ? 8.359 0.547 -5.883 1 97 31 LEU B C 1
ATOM 900 O O . LEU B 1 31 ? 7.996 1.233 -6.844 1 97 31 LEU B O 1
ATOM 904 N N . THR B 1 32 ? 9.289 -0.338 -5.879 1 96.19 32 THR B N 1
ATOM 905 C CA . THR B 1 32 ? 9.914 -0.631 -7.164 1 96.19 32 THR B CA 1
ATOM 906 C C . THR B 1 32 ? 9.273 -1.861 -7.805 1 96.19 32 THR B C 1
ATOM 908 O O . THR B 1 32 ? 8.672 -2.688 -7.113 1 96.19 32 THR B O 1
ATOM 911 N N . GLU B 1 33 ? 9.383 -1.886 -9.086 1 96 33 GLU B N 1
ATOM 912 C CA . GLU B 1 33 ? 8.93 -3.07 -9.805 1 96 33 GLU B CA 1
ATOM 913 C C . GLU B 1 33 ? 9.57 -4.336 -9.25 1 96 33 GLU B C 1
ATOM 915 O O . GLU B 1 33 ? 8.875 -5.309 -8.945 1 96 33 GLU B O 1
ATOM 920 N N . ASP B 1 34 ? 10.883 -4.281 -8.992 1 96.06 34 ASP B N 1
ATOM 921 C CA . ASP B 1 34 ? 11.609 -5.445 -8.5 1 96.06 34 ASP B CA 1
ATOM 922 C C . ASP B 1 34 ? 11.102 -5.879 -7.129 1 96.06 34 ASP B C 1
ATOM 924 O O . ASP B 1 34 ? 10.961 -7.074 -6.863 1 96.06 34 ASP B O 1
ATOM 928 N N . ALA B 1 35 ? 10.852 -4.984 -6.316 1 96.81 35 ALA B N 1
ATOM 929 C CA . ALA B 1 35 ? 10.375 -5.297 -4.969 1 96.81 35 ALA B CA 1
ATOM 930 C C . ALA B 1 35 ? 9.008 -5.969 -5.012 1 96.81 35 ALA B C 1
ATOM 932 O O . ALA B 1 35 ? 8.773 -6.961 -4.312 1 96.81 35 ALA B O 1
ATOM 933 N N . ILE B 1 36 ? 8.125 -5.449 -5.875 1 97.38 36 ILE B N 1
ATOM 934 C CA . ILE B 1 36 ? 6.773 -5.984 -5.996 1 97.38 36 ILE B CA 1
ATOM 935 C C . ILE B 1 36 ? 6.828 -7.398 -6.57 1 97.38 36 ILE B C 1
ATOM 937 O O . ILE B 1 36 ? 6.18 -8.312 -6.055 1 97.38 36 ILE B O 1
ATOM 941 N N . LEU B 1 37 ? 7.613 -7.609 -7.598 1 97.06 37 LEU B N 1
ATOM 942 C CA . LEU B 1 37 ? 7.688 -8.914 -8.258 1 97.06 37 LEU B CA 1
ATOM 943 C C . LEU B 1 37 ? 8.398 -9.93 -7.367 1 97.06 37 LEU B C 1
ATOM 945 O O . LEU B 1 37 ? 8.031 -11.102 -7.352 1 97.06 37 LEU B O 1
ATOM 949 N N . ALA B 1 38 ? 9.43 -9.477 -6.684 1 96.5 38 ALA B N 1
ATOM 950 C CA . ALA B 1 38 ? 10.086 -10.367 -5.727 1 96.5 38 ALA B CA 1
ATOM 951 C C . ALA B 1 38 ? 9.109 -10.805 -4.637 1 96.5 38 ALA B C 1
ATOM 953 O O . ALA B 1 38 ? 9.086 -11.977 -4.254 1 96.5 38 ALA B O 1
ATOM 954 N N . TRP B 1 39 ? 8.359 -9.867 -4.16 1 96.88 39 TRP B N 1
ATOM 955 C CA . TRP B 1 39 ? 7.336 -10.133 -3.15 1 96.88 39 TRP B CA 1
ATOM 956 C C . TRP B 1 39 ? 6.293 -11.117 -3.676 1 96.88 39 TRP B C 1
ATOM 958 O O . TRP B 1 39 ? 5.906 -12.055 -2.973 1 96.88 39 TRP B O 1
ATOM 968 N N . ALA B 1 40 ? 5.867 -10.961 -4.883 1 96 40 ALA B N 1
ATOM 969 C CA . ALA B 1 40 ? 4.887 -11.844 -5.508 1 96 40 ALA B CA 1
ATOM 970 C C . ALA B 1 40 ? 5.43 -13.266 -5.629 1 96 40 ALA B C 1
ATOM 972 O O . ALA B 1 40 ? 4.707 -14.234 -5.371 1 96 40 ALA B O 1
ATOM 973 N N . ARG B 1 41 ? 6.633 -13.375 -6.016 1 95.12 41 ARG B N 1
ATOM 974 C CA . ARG B 1 41 ? 7.262 -14.688 -6.156 1 95.12 41 ARG B CA 1
ATOM 975 C C . ARG B 1 41 ? 7.352 -15.398 -4.812 1 95.12 41 ARG B C 1
ATOM 977 O O . ARG B 1 41 ? 7.133 -16.609 -4.727 1 95.12 41 ARG B O 1
ATOM 984 N N . GLU B 1 42 ? 7.676 -14.672 -3.816 1 93.81 42 GLU B N 1
ATOM 985 C CA . GLU B 1 42 ? 7.793 -15.242 -2.479 1 93.81 42 GLU B CA 1
ATOM 986 C C . GLU B 1 42 ? 6.453 -15.766 -1.98 1 93.81 42 GLU B C 1
ATOM 988 O O . GLU B 1 42 ? 6.398 -16.766 -1.252 1 93.81 42 GLU B O 1
ATOM 993 N N . LYS B 1 43 ? 5.391 -15.203 -2.467 1 92.88 43 LYS B N 1
ATOM 994 C CA . LYS B 1 43 ? 4.055 -15.539 -1.979 1 92.88 43 LYS B CA 1
ATOM 995 C C . LYS B 1 43 ? 3.459 -16.703 -2.768 1 92.88 43 LYS B C 1
ATOM 997 O O . LYS B 1 43 ? 2.438 -17.266 -2.373 1 92.88 43 LYS B O 1
ATOM 1002 N N . GLU B 1 44 ? 4.016 -17.078 -3.832 1 87.88 44 GLU B N 1
ATOM 1003 C CA . GLU B 1 44 ? 3.488 -18.156 -4.664 1 87.88 44 GLU B CA 1
ATOM 1004 C C . GLU B 1 44 ? 3.336 -19.453 -3.869 1 87.88 44 GLU B C 1
ATOM 1006 O O . GLU B 1 44 ? 2.369 -20.188 -4.059 1 87.88 44 GLU B O 1
ATOM 1011 N N . GLY B 1 45 ? 4.191 -19.656 -2.947 1 87.81 45 GLY B N 1
ATOM 1012 C CA . GLY B 1 45 ? 4.141 -20.891 -2.186 1 87.81 45 GLY B CA 1
ATOM 1013 C C . GLY B 1 45 ? 3.523 -20.719 -0.81 1 87.81 45 GLY B C 1
ATOM 1014 O O . GLY B 1 45 ? 3.502 -21.656 -0.011 1 87.81 45 GLY B O 1
ATOM 1015 N N . ALA B 1 46 ? 2.957 -19.609 -0.609 1 89.88 46 ALA B N 1
ATOM 1016 C CA . ALA B 1 46 ? 2.416 -19.344 0.719 1 89.88 46 ALA B CA 1
ATOM 1017 C C . ALA B 1 46 ? 0.973 -19.812 0.835 1 89.88 46 ALA B C 1
ATOM 1019 O O . ALA B 1 46 ? 0.341 -20.156 -0.169 1 89.88 46 ALA B O 1
ATOM 1020 N N . ASP B 1 47 ? 0.522 -19.938 2.049 1 93 47 ASP B N 1
ATOM 1021 C CA . ASP B 1 47 ? -0.873 -20.281 2.297 1 93 47 ASP B CA 1
ATOM 1022 C C . ASP B 1 47 ? -1.816 -19.234 1.713 1 93 47 ASP B C 1
ATOM 1024 O O . ASP B 1 47 ? -1.458 -18.062 1.604 1 93 47 ASP B O 1
ATOM 1028 N N . GLU B 1 48 ? -3.014 -19.688 1.433 1 89.94 48 GLU B N 1
ATOM 1029 C CA . GLU B 1 48 ? -4.008 -18.828 0.801 1 89.94 48 GLU B CA 1
ATOM 1030 C C . GLU B 1 48 ? -4.289 -17.594 1.65 1 89.94 48 GLU B C 1
ATOM 1032 O O . GLU B 1 48 ? -4.48 -16.5 1.118 1 89.94 48 GLU B O 1
ATOM 1037 N N . SER B 1 49 ? -4.266 -17.672 2.936 1 87.5 49 SER B N 1
ATOM 1038 C CA . SER B 1 49 ? -4.543 -16.578 3.85 1 87.5 49 SER B CA 1
ATOM 1039 C C . SER B 1 49 ? -3.449 -15.516 3.783 1 87.5 49 SER B C 1
ATOM 1041 O O . SER B 1 49 ? -3.705 -14.336 4.035 1 87.5 49 SER B O 1
ATOM 1043 N N . ASP B 1 50 ? -2.236 -15.992 3.346 1 86 50 ASP B N 1
ATOM 1044 C CA . ASP B 1 50 ? -1.091 -15.086 3.281 1 86 50 ASP B CA 1
ATOM 1045 C C . ASP B 1 50 ? -0.997 -14.414 1.911 1 86 50 ASP B C 1
ATOM 1047 O O . ASP B 1 50 ? -0.142 -13.555 1.693 1 86 50 ASP B O 1
ATOM 1051 N N . LYS B 1 51 ? -1.985 -14.82 1.086 1 92.12 51 LYS B N 1
ATOM 1052 C CA . LYS B 1 51 ? -1.904 -14.344 -0.293 1 92.12 51 LYS B CA 1
ATOM 1053 C C . LYS B 1 51 ? -3.014 -13.344 -0.599 1 92.12 51 LYS B C 1
ATOM 1055 O O . LYS B 1 51 ? -3.088 -12.812 -1.707 1 92.12 51 LYS B O 1
ATOM 1060 N N . VAL B 1 52 ? -3.756 -12.969 0.393 1 91.5 52 VAL B N 1
ATOM 1061 C CA . VAL B 1 52 ? -4.941 -12.148 0.169 1 91.5 52 VAL B CA 1
ATOM 1062 C C . VAL B 1 52 ? -4.547 -10.836 -0.508 1 91.5 52 VAL B C 1
ATOM 1064 O O . VAL B 1 52 ? -5.164 -10.43 -1.492 1 91.5 52 VAL B O 1
ATOM 1067 N N . LEU B 1 53 ? -3.559 -10.227 0.012 1 93.06 53 LEU B N 1
ATOM 1068 C CA . LEU B 1 53 ? -3.125 -8.945 -0.54 1 93.06 53 LEU B CA 1
ATOM 1069 C C . LEU B 1 53 ? -2.594 -9.117 -1.959 1 93.06 53 LEU B C 1
ATOM 1071 O O . LEU B 1 53 ? -2.844 -8.281 -2.826 1 93.06 53 LEU B O 1
ATOM 1075 N N . LEU B 1 54 ? -1.928 -10.211 -2.141 1 93.56 54 LEU B N 1
ATOM 1076 C CA . LEU B 1 54 ? -1.423 -10.523 -3.473 1 93.56 54 LEU B CA 1
ATOM 1077 C C . LEU B 1 54 ? -2.572 -10.734 -4.453 1 93.56 54 LEU B C 1
ATOM 1079 O O . LEU B 1 54 ? -2.521 -10.266 -5.59 1 93.56 54 LEU B O 1
ATOM 1083 N N . GLN B 1 55 ? -3.564 -11.406 -3.99 1 94.38 55 GLN B N 1
ATOM 1084 C CA . GLN B 1 55 ? -4.73 -11.68 -4.82 1 94.38 55 GLN B CA 1
ATOM 1085 C C . GLN B 1 55 ? -5.484 -10.391 -5.148 1 94.38 55 GLN B C 1
ATOM 1087 O O . GLN B 1 55 ? -5.949 -10.203 -6.273 1 94.38 55 GLN B O 1
ATOM 1092 N N . GLN B 1 56 ? -5.57 -9.508 -4.215 1 95 56 GLN B N 1
ATOM 1093 C CA . GLN B 1 56 ? -6.285 -8.25 -4.391 1 95 56 GLN B CA 1
ATOM 1094 C C . GLN B 1 56 ? -5.543 -7.328 -5.355 1 95 56 GLN B C 1
ATOM 1096 O O . GLN B 1 56 ? -6.125 -6.383 -5.887 1 95 56 GLN B O 1
ATOM 1101 N N . SER B 1 57 ? -4.277 -7.598 -5.668 1 96.31 57 SER B N 1
ATOM 1102 C CA . SER B 1 57 ? -3.465 -6.754 -6.543 1 96.31 57 SER B CA 1
ATOM 1103 C C . SER B 1 57 ? -3.002 -7.52 -7.777 1 96.31 57 SER B C 1
ATOM 1105 O O . SER B 1 57 ? -2.082 -7.086 -8.477 1 96.31 57 SER B O 1
ATOM 1107 N N . GLU B 1 58 ? -3.672 -8.617 -8.008 1 96.12 58 GLU B N 1
ATOM 1108 C CA . GLU B 1 58 ? -3.227 -9.562 -9.023 1 96.12 58 GLU B CA 1
ATOM 1109 C C . GLU B 1 58 ? -3.189 -8.914 -10.406 1 96.12 58 GLU B C 1
ATOM 1111 O O . GLU B 1 58 ? -2.252 -9.141 -11.18 1 96.12 58 GLU B O 1
ATOM 1116 N N . SER B 1 59 ? -4.117 -8.133 -10.719 1 97.19 59 SER B N 1
ATOM 1117 C CA . SER B 1 59 ? -4.168 -7.5 -12.031 1 97.19 59 SER B CA 1
ATOM 1118 C C . SER B 1 59 ? -2.98 -6.57 -12.242 1 97.19 59 SER B C 1
ATOM 1120 O O . SER B 1 59 ? -2.424 -6.5 -13.336 1 97.19 59 SER B O 1
ATOM 1122 N N . PHE B 1 60 ? -2.605 -5.844 -11.242 1 98.31 60 PHE B N 1
ATOM 1123 C CA . PHE B 1 60 ? -1.463 -4.938 -11.297 1 98.31 60 PHE B CA 1
ATOM 1124 C C . PHE B 1 60 ? -0.157 -5.719 -11.375 1 98.31 60 PHE B C 1
ATOM 1126 O O . PHE B 1 60 ? 0.732 -5.375 -12.156 1 98.31 60 PHE B O 1
ATOM 1133 N N . ILE B 1 61 ? -0.074 -6.809 -10.656 1 97.62 61 ILE B N 1
ATOM 1134 C CA . ILE B 1 61 ? 1.134 -7.625 -10.633 1 97.62 61 ILE B CA 1
ATOM 1135 C C . ILE B 1 61 ? 1.335 -8.297 -11.984 1 97.62 61 ILE B C 1
ATOM 1137 O O . ILE B 1 61 ? 2.453 -8.344 -12.5 1 97.62 61 ILE B O 1
ATOM 1141 N N . GLN B 1 62 ? 0.26 -8.75 -12.539 1 97.06 62 GLN B N 1
ATOM 1142 C CA . GLN B 1 62 ? 0.324 -9.344 -13.867 1 97.06 62 GLN B CA 1
ATOM 1143 C C . GLN B 1 62 ? 0.792 -8.32 -14.898 1 97.06 62 GLN B C 1
ATOM 1145 O O . GLN B 1 62 ? 1.583 -8.648 -15.789 1 97.06 62 GLN B O 1
ATOM 1150 N N . TRP B 1 63 ? 0.301 -7.164 -14.766 1 98 63 TRP B N 1
ATOM 1151 C CA . TRP B 1 63 ? 0.723 -6.07 -15.633 1 98 63 TRP B CA 1
ATOM 1152 C C . TRP B 1 63 ? 2.225 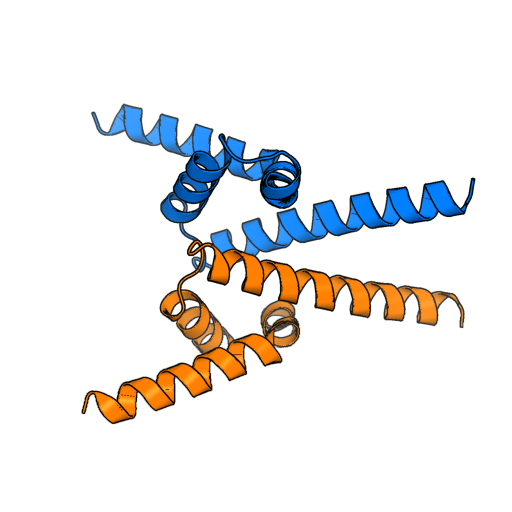-5.832 -15.516 1 98 63 TRP B C 1
ATOM 1154 O O . TRP B 1 63 ? 2.916 -5.68 -16.531 1 98 63 TRP B O 1
ATOM 1164 N N . LEU B 1 64 ? 2.77 -5.816 -14.406 1 97.56 64 LEU B N 1
ATOM 1165 C CA . LEU B 1 64 ? 4.199 -5.625 -14.172 1 97.56 64 LEU B CA 1
ATOM 1166 C C . LEU B 1 64 ? 5 -6.793 -14.742 1 97.56 64 LEU B C 1
ATOM 1168 O O . LEU B 1 64 ? 6.086 -6.594 -15.297 1 97.56 64 LEU B O 1
ATOM 1172 N N . GLN B 1 65 ? 4.473 -7.977 -14.562 1 96 65 GLN B N 1
ATOM 1173 C CA . GLN B 1 65 ? 5.152 -9.18 -15.047 1 96 65 GLN B CA 1
ATOM 1174 C C . GLN B 1 65 ? 5.266 -9.172 -16.562 1 96 65 GLN B C 1
ATOM 1176 O O . GLN B 1 65 ? 6.312 -9.516 -17.125 1 96 65 GLN B O 1
ATOM 1181 N N . GLU B 1 66 ? 4.211 -8.773 -17.172 1 95.81 66 GLU B N 1
ATOM 1182 C CA . GLU B 1 66 ? 4.203 -8.703 -18.625 1 95.81 66 GLU B CA 1
ATOM 1183 C C . GLU B 1 66 ? 5.168 -7.637 -19.141 1 95.81 66 GLU B C 1
ATOM 1185 O O . GLU B 1 66 ? 5.855 -7.84 -20.141 1 95.81 66 GLU B O 1
ATOM 1190 N N . ALA B 1 67 ? 5.133 -6.516 -18.469 1 93.44 67 ALA B N 1
ATOM 1191 C CA . ALA B 1 67 ? 6.062 -5.445 -18.812 1 93.44 67 ALA B CA 1
ATOM 1192 C C . ALA B 1 67 ? 7.508 -5.887 -18.609 1 93.44 67 ALA B C 1
ATOM 1194 O O . ALA B 1 67 ? 8.383 -5.559 -19.422 1 93.44 67 ALA B O 1
ATOM 1195 N N . GLU B 1 68 ? 7.797 -6.531 -17.562 1 91.88 68 GLU B N 1
ATOM 1196 C CA . GLU B 1 68 ? 9.141 -7.023 -17.266 1 91.88 68 GLU B CA 1
ATOM 1197 C C . GLU B 1 68 ? 9.609 -8.031 -18.312 1 91.88 68 GLU B C 1
ATOM 1199 O O . GLU B 1 68 ? 10.781 -8.039 -18.688 1 91.88 68 GLU B O 1
ATOM 1204 N N . GLU B 1 69 ? 8.812 -8.836 -18.656 1 90.31 69 GLU B N 1
ATOM 1205 C CA . GLU B 1 69 ? 9.133 -9.844 -19.672 1 90.31 69 GLU B CA 1
ATOM 1206 C C . GLU B 1 69 ? 9.453 -9.195 -21.016 1 90.31 69 GLU B C 1
ATOM 1208 O O . GLU B 1 69 ? 10.375 -9.625 -21.703 1 90.31 69 GLU B O 1
ATOM 1213 N N . ASP B 1 70 ? 8.711 -8.172 -21.375 1 91.25 70 ASP B N 1
ATOM 1214 C CA . ASP B 1 70 ? 8.938 -7.453 -22.625 1 91.25 70 ASP B CA 1
ATOM 1215 C C . ASP B 1 70 ? 10.273 -6.707 -22.594 1 91.25 70 ASP B C 1
ATOM 1217 O O . ASP B 1 70 ? 10.945 -6.578 -23.609 1 91.25 70 ASP B O 1
ATOM 1221 N N . GLU B 1 71 ? 10.609 -6.211 -21.5 1 85.25 71 GLU B N 1
ATOM 1222 C CA . GLU B 1 71 ? 11.867 -5.492 -21.359 1 85.25 71 GLU B CA 1
ATOM 1223 C C . GLU B 1 71 ? 13.055 -6.453 -21.344 1 85.25 71 GLU B C 1
ATOM 1225 O O . GLU B 1 71 ? 14.133 -6.129 -21.844 1 85.25 71 GLU B O 1
ATOM 1230 N N . GLU B 1 72 ? 12.945 -7.496 -20.797 1 82.94 72 GLU B N 1
ATOM 1231 C CA . GLU B 1 72 ? 14.008 -8.5 -20.781 1 82.94 72 GLU B CA 1
ATOM 1232 C C . GLU B 1 72 ? 14.258 -9.078 -22.172 1 82.94 72 GLU B C 1
ATOM 1234 O O . GLU B 1 72 ? 15.391 -9.43 -22.5 1 82.94 72 GLU B O 1
ATOM 1239 N N . GLU B 1 73 ? 13.391 -9.18 -22.953 1 78.69 73 GLU B N 1
ATOM 1240 C CA . GLU B 1 73 ? 13.562 -9.664 -24.328 1 78.69 73 GLU B CA 1
ATOM 1241 C C . GLU B 1 73 ? 14.352 -8.664 -25.172 1 78.69 73 GLU B C 1
ATOM 1243 O O . GLU B 1 73 ? 15.109 -9.055 -26.062 1 78.69 73 GLU B O 1
ATOM 1248 N N . GLU B 1 74 ? 14.344 -7.508 -24.875 1 73.75 74 GLU B N 1
ATOM 1249 C CA . GLU B 1 74 ? 15.062 -6.492 -25.641 1 73.75 74 GLU B CA 1
ATOM 1250 C C . GLU B 1 74 ? 16.516 -6.379 -25.172 1 73.75 74 GLU B C 1
ATOM 1252 O O . GLU B 1 74 ? 17.391 -6.012 -25.953 1 73.75 74 GLU B O 1
ATOM 1257 N N . GLU B 1 75 ? 16.75 -6.617 -24 1 64.81 75 GLU B N 1
ATOM 1258 C CA . GLU B 1 75 ? 18.125 -6.477 -23.516 1 64.81 75 GLU B CA 1
ATOM 1259 C C . GLU B 1 75 ? 18.938 -7.73 -23.797 1 64.81 75 GLU B C 1
ATOM 1261 O O . GLU B 1 75 ? 20.172 -7.703 -23.703 1 64.81 75 GLU B O 1
ATOM 1266 N N . GLU B 1 76 ? 18.469 -8.773 -24.125 1 50.5 76 GLU B N 1
ATOM 1267 C CA . GLU B 1 76 ? 19.312 -9.898 -24.531 1 50.5 76 GLU B CA 1
ATOM 1268 C C . GLU B 1 76 ? 19.938 -9.656 -25.891 1 50.5 76 GLU B C 1
ATOM 1270 O O . GLU B 1 76 ? 19.312 -9.062 -26.781 1 50.5 76 GLU B O 1
#

Foldseek 3Di:
DVVVVVVVVVLVVVLVVLQVVVVVCPVVVVDDLVNLQVVLVVCPPPDPVSCSSVVSNVVVNVVSVVVVVVVVVVVD/DVVVVVVVVVLVVVLVVLQVVVVVCPVVVVDDLVNLQVVLVVCPPPDPVSCSSVVSNVVVNVVSVVVVVVVVVVVD

Secondary structure (DSSP, 8-state):
-HHHHHHHHHHHHHHHHHHHHHHHHHHTTSS-HHHHHHHHHHHTTS-GGGSHHHHHTHHHHHHHHHHHHHHHHHH-/-HHHHHHHHHHHHHHHHHHHHHHHHHHTTSS-HHHHHHHHHHHTTS-GGGGHHHHHTHHHHHHHHHHHHHHHHHH-

Solvent-accessible surface area (backbone atoms only — not comparable to full-atom values): 8419 Å² total; per-residue (Å²): 109,68,63,58,48,49,51,51,51,49,51,54,50,50,34,50,51,54,33,50,49,55,52,50,34,38,76,69,63,44,34,47,72,67,37,54,53,52,49,51,58,64,40,70,80,48,56,72,86,74,28,49,69,56,61,46,29,39,73,60,51,50,51,50,50,54,53,50,52,58,53,53,63,66,72,102,109,69,62,60,49,49,51,51,50,49,52,54,50,50,34,50,49,53,34,50,50,55,52,50,34,39,76,68,64,43,33,48,72,65,38,53,53,52,51,52,60,65,41,69,80,47,56,72,84,75,28,50,69,55,61,46,30,40,72,61,51,50,51,50,52,54,53,50,53,58,53,51,62,65,70,101

InterPro domains:
  IPR003307 W2 domain [PF02020] (14-74)
  IPR003307 W2 domain [PS51363] (1-74)
  IPR003307 W2 domain [SM00515] (1-70)
  IPR016024 Armadillo-type fold [SSF48371] (13-68)
  IPR051956 eIF2B Complex Subunit Epsilon [PTHR45887] (12-75)

Sequence (152 aa):
MYISFLFSSFYMKTEYVVLQILVLLYDQDVLTEDAILAWAREKEGADESDKVLLQQSESFIQWLQEAEEDEEEEEEMYISFLFSSFYMKTEYVVLQILVLLYDQDVLTEDAILAWAREKEGADESDKVLLQQSESFIQWLQEAEEDEEEEEE